Protein AF-A0A2S2PP26-F1 (afdb_monomer_lite)

Sequence (107 aa):
MTIEPKVSRFIDSWVHSSSPLDIDLDNATPIILPPLIWSESETIPLKMSVRNIGMTCNVDAEYSGPRPSLSGSILQYPYEFSSFHFHWGKSILPYTGFFGLLVLQYS

Radius of gyration: 18.11 Å; chains: 1; bounding box: 41×38×54 Å

Organism: Schizaphis graminum (NCBI:txid13262)

pLDDT: mean 79.17, std 19.78, range [33.59, 97.12]

Foldseek 3Di:
DDPDPPDPPPPPPPPPVDDDDDDDPVPDDDDDWWDKDKDCPVPDFPDKDWDDPVQWIKIAGHHPDDFIWIDTGPDPAIWGFGIKIWDFDDDPDPDGDIDIDTDTHGD

Secondary structure (DSSP, 8-state):
--------TTSTT----SS-----SSSPPP---PPEEEESTTPPPSEEEEEE-SSSEEEEEE-SSPPPEEEETT-SS-EEEEEEEEE-PPPSSS----EEEEEEEE-

Structure (mmCIF, N/CA/C/O backbone):
data_AF-A0A2S2PP26-F1
#
_entry.id   AF-A0A2S2PP26-F1
#
loop_
_atom_site.group_PDB
_atom_site.id
_atom_site.type_symbol
_atom_site.label_atom_id
_atom_site.label_alt_id
_atom_site.label_comp_id
_atom_site.label_asym_id
_atom_site.label_entity_id
_atom_site.label_seq_id
_atom_site.pdbx_PDB_ins_code
_atom_site.Cartn_x
_atom_site.Cartn_y
_atom_site.Cartn_z
_atom_site.occupancy
_atom_site.B_iso_or_equiv
_atom_site.auth_seq_id
_atom_site.auth_comp_id
_atom_site.auth_asym_id
_atom_site.auth_atom_id
_atom_site.pdbx_PDB_model_num
ATOM 1 N N . MET A 1 1 ? 26.205 -11.642 28.051 1.00 35.03 1 MET A N 1
ATOM 2 C CA . MET A 1 1 ? 26.729 -12.021 26.724 1.00 35.03 1 MET A CA 1
ATOM 3 C C . MET A 1 1 ? 25.522 -12.087 25.808 1.00 35.03 1 MET A C 1
ATOM 5 O O . MET A 1 1 ? 24.813 -13.082 25.807 1.00 35.03 1 MET A O 1
ATOM 9 N N . THR A 1 2 ? 25.178 -10.954 25.205 1.00 33.59 2 THR A N 1
ATOM 10 C CA . THR A 1 2 ? 23.952 -10.794 24.418 1.00 33.59 2 THR A CA 1
ATOM 11 C C . THR A 1 2 ? 24.263 -11.264 23.006 1.00 33.59 2 THR A C 1
ATOM 13 O O . THR A 1 2 ? 25.201 -10.768 22.387 1.00 33.59 2 THR A O 1
ATOM 16 N N . ILE A 1 3 ? 23.565 -12.297 22.544 1.00 43.53 3 ILE A N 1
ATOM 17 C CA . ILE A 1 3 ? 23.736 -12.820 21.192 1.00 43.53 3 ILE A CA 1
ATOM 18 C C . ILE A 1 3 ? 22.924 -11.900 20.283 1.00 43.53 3 ILE A C 1
ATOM 20 O O . ILE A 1 3 ? 21.702 -12.010 20.227 1.00 43.53 3 ILE A O 1
ATOM 24 N N . GLU A 1 4 ? 23.605 -10.963 19.629 1.00 41.06 4 GLU A N 1
ATOM 25 C CA . GLU A 1 4 ? 23.038 -10.179 18.531 1.00 41.06 4 GLU A CA 1
ATOM 26 C C . GLU A 1 4 ? 22.488 -11.151 17.471 1.00 41.06 4 GLU A C 1
ATOM 28 O O . GLU A 1 4 ? 23.216 -12.067 17.055 1.00 41.06 4 GLU A O 1
ATOM 33 N N . PRO A 1 5 ? 21.222 -11.017 17.035 1.00 44.06 5 PRO A N 1
ATOM 34 C CA . PRO A 1 5 ? 20.698 -11.860 15.977 1.00 44.06 5 PRO A CA 1
ATOM 35 C C . PRO A 1 5 ? 21.542 -11.627 14.726 1.00 44.06 5 PRO A C 1
ATOM 37 O O . PRO A 1 5 ? 21.715 -10.504 14.254 1.00 44.06 5 PRO A O 1
ATOM 40 N N . LYS A 1 6 ? 22.115 -12.714 14.210 1.00 40.72 6 LYS A N 1
ATOM 41 C CA . LYS A 1 6 ? 22.940 -12.718 13.005 1.00 40.72 6 LYS A CA 1
ATOM 42 C C . LYS A 1 6 ? 22.033 -12.371 11.824 1.00 40.72 6 LYS A C 1
ATOM 44 O O . LYS A 1 6 ? 21.429 -13.258 11.228 1.00 40.72 6 LYS A O 1
ATOM 49 N N . VAL A 1 7 ? 21.906 -11.077 11.531 1.00 50.81 7 VAL A N 1
ATOM 50 C CA . VAL A 1 7 ? 21.233 -10.575 10.332 1.00 50.81 7 VAL A CA 1
ATOM 51 C C . VAL A 1 7 ? 21.848 -11.313 9.148 1.00 50.81 7 VAL A C 1
ATOM 53 O O . VAL A 1 7 ? 23.071 -11.334 8.973 1.00 50.81 7 VAL A O 1
ATOM 56 N N . SER A 1 8 ? 21.019 -12.034 8.396 1.00 42.84 8 SER A N 1
ATOM 57 C CA . SER A 1 8 ? 21.489 -12.784 7.242 1.00 42.84 8 SER A CA 1
ATOM 58 C C . SER A 1 8 ? 22.081 -11.795 6.241 1.00 42.84 8 SER A C 1
ATOM 60 O O . SER A 1 8 ? 21.346 -11.014 5.642 1.00 42.84 8 SER A O 1
ATOM 62 N N . ARG A 1 9 ? 23.399 -11.880 6.031 1.00 43.78 9 ARG A N 1
ATOM 63 C CA . ARG A 1 9 ? 24.214 -11.135 5.046 1.00 43.78 9 ARG A CA 1
ATOM 64 C C . ARG A 1 9 ? 23.713 -11.184 3.588 1.00 43.78 9 ARG A C 1
ATOM 66 O O . ARG A 1 9 ? 24.391 -10.686 2.700 1.00 43.78 9 ARG A O 1
ATOM 73 N N . PHE A 1 10 ? 22.571 -11.808 3.323 1.00 44.31 10 PHE A N 1
ATOM 74 C CA . PHE A 1 10 ? 21.957 -11.902 2.002 1.00 44.31 10 PHE A CA 1
ATOM 75 C C . PHE A 1 10 ? 21.259 -10.608 1.555 1.00 44.31 10 PHE A C 1
ATOM 77 O O . PHE A 1 10 ? 21.026 -10.451 0.362 1.00 44.31 10 PHE A O 1
ATOM 84 N N . ILE A 1 11 ? 20.941 -9.684 2.470 1.00 51.38 11 ILE A N 1
ATOM 85 C CA . ILE A 1 11 ? 20.140 -8.487 2.150 1.00 51.38 11 ILE A CA 1
ATOM 86 C C . ILE A 1 11 ? 21.022 -7.281 1.760 1.00 51.38 11 ILE A C 1
ATOM 88 O O . ILE A 1 11 ? 20.616 -6.456 0.946 1.00 51.38 11 ILE A O 1
ATOM 92 N N . ASP A 1 12 ? 22.263 -7.209 2.248 1.00 50.91 12 ASP A N 1
ATOM 93 C CA . ASP A 1 12 ? 23.068 -5.979 2.163 1.00 50.91 12 ASP A CA 1
ATOM 94 C C . ASP A 1 12 ? 23.704 -5.720 0.781 1.00 50.91 12 ASP A C 1
ATOM 96 O O . ASP A 1 12 ? 24.094 -4.592 0.485 1.00 50.91 12 ASP A O 1
ATOM 100 N N . SER A 1 13 ? 23.822 -6.732 -0.089 1.00 48.97 13 SER A N 1
ATOM 101 C CA . SER A 1 13 ? 24.513 -6.597 -1.386 1.00 48.97 13 SER A CA 1
ATOM 102 C C . SER A 1 13 ? 23.616 -6.183 -2.557 1.00 48.97 13 SER A C 1
ATOM 104 O O . SER A 1 13 ? 24.128 -5.959 -3.650 1.00 48.97 13 SER A O 1
ATOM 106 N N . TRP A 1 14 ? 22.300 -6.091 -2.353 1.00 49.00 14 TRP A N 1
ATOM 107 C CA . TRP A 1 14 ? 21.308 -5.839 -3.411 1.00 49.00 14 TRP A CA 1
ATOM 108 C C . TRP A 1 14 ? 20.532 -4.536 -3.201 1.00 49.00 14 TRP A C 1
ATOM 110 O O . TRP A 1 14 ? 19.399 -4.391 -3.657 1.00 49.00 14 TRP A O 1
ATOM 120 N N . V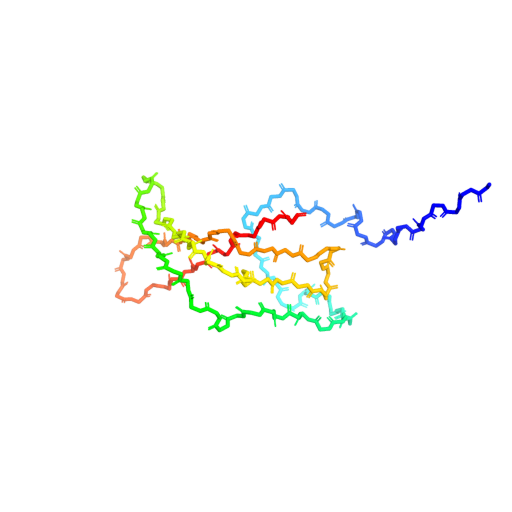AL A 1 15 ? 21.127 -3.573 -2.495 1.00 53.94 15 VAL A N 1
ATOM 121 C CA . VAL A 1 15 ? 20.512 -2.258 -2.296 1.00 53.94 15 VAL A CA 1
ATOM 122 C C . VAL A 1 15 ? 20.610 -1.467 -3.598 1.00 53.94 15 VAL A C 1
ATOM 124 O O . VAL A 1 15 ? 21.572 -0.739 -3.843 1.00 53.94 15 VAL A O 1
ATOM 127 N N . HIS A 1 16 ? 19.596 -1.600 -4.449 1.00 58.06 16 HIS A N 1
ATOM 128 C CA . HIS A 1 16 ? 19.367 -0.633 -5.511 1.00 58.06 16 HIS A CA 1
ATOM 129 C C . HIS A 1 16 ? 18.886 0.663 -4.845 1.00 58.06 16 HIS A C 1
ATOM 131 O O . HIS A 1 16 ? 17.818 0.705 -4.241 1.00 58.06 16 HIS A O 1
ATOM 137 N N . SER A 1 17 ? 19.689 1.725 -4.910 1.00 67.00 17 SER A N 1
ATOM 138 C CA . SER A 1 17 ? 19.420 2.982 -4.191 1.00 67.00 17 SER A CA 1
ATOM 139 C C . SER A 1 17 ? 18.348 3.865 -4.841 1.00 67.00 17 SER A C 1
ATOM 141 O O . SER A 1 17 ? 18.094 4.975 -4.373 1.00 67.00 17 SER A O 1
ATOM 143 N N . SER A 1 18 ? 17.718 3.398 -5.919 1.00 77.81 18 SER A N 1
ATOM 144 C CA . SER A 1 18 ? 16.717 4.151 -6.668 1.00 77.81 18 SER A CA 1
ATOM 145 C C . SER A 1 18 ? 15.605 3.243 -7.175 1.00 77.81 18 SER A C 1
ATOM 147 O O . SER A 1 18 ? 15.840 2.107 -7.576 1.00 77.81 18 SER A O 1
ATOM 149 N N . SER A 1 19 ? 14.395 3.784 -7.199 1.00 84.00 19 SER A N 1
ATOM 150 C CA . SER A 1 19 ? 13.205 3.204 -7.822 1.00 84.00 19 SER A CA 1
ATOM 151 C C . SER A 1 19 ? 12.583 4.263 -8.743 1.00 84.00 19 SER A C 1
ATOM 153 O O . SER A 1 19 ? 12.766 5.454 -8.471 1.00 84.00 19 SER A O 1
ATOM 155 N N . PRO A 1 20 ? 11.852 3.885 -9.808 1.00 87.31 20 PRO A N 1
ATOM 156 C CA . PRO A 1 20 ? 11.497 2.522 -10.236 1.00 87.31 20 PRO A CA 1
ATOM 157 C C . PRO A 1 20 ? 12.675 1.741 -10.852 1.00 87.31 20 PRO A C 1
ATOM 159 O O . PRO A 1 20 ? 13.712 2.327 -11.154 1.00 87.31 20 PRO A O 1
ATOM 162 N N . LEU A 1 21 ? 12.502 0.428 -11.040 1.00 86.44 21 LEU A N 1
ATOM 163 C CA . LEU A 1 21 ? 13.445 -0.450 -11.743 1.00 86.44 21 LEU A CA 1
ATOM 164 C C . LEU A 1 21 ? 12.713 -1.273 -12.809 1.00 86.44 21 LEU A C 1
ATOM 166 O O . LEU A 1 21 ? 11.541 -1.606 -12.626 1.00 86.44 21 LEU A O 1
ATOM 170 N N . ASP A 1 22 ? 13.400 -1.580 -13.908 1.00 88.62 22 ASP A N 1
ATOM 171 C CA . ASP A 1 22 ? 12.887 -2.493 -14.932 1.00 88.62 22 ASP A CA 1
ATOM 172 C C . ASP A 1 22 ? 13.097 -3.940 -14.468 1.00 88.62 22 ASP A C 1
ATOM 174 O O . ASP A 1 22 ? 14.223 -4.338 -14.159 1.00 88.62 22 ASP A O 1
ATOM 178 N N . ILE A 1 23 ? 12.008 -4.698 -14.323 1.00 87.12 23 ILE A N 1
ATOM 179 C CA . ILE A 1 23 ? 12.049 -6.064 -13.789 1.00 87.12 23 ILE A CA 1
ATOM 180 C C . ILE A 1 23 ? 12.203 -7.029 -14.961 1.00 87.12 23 ILE A C 1
ATOM 182 O O . ILE A 1 23 ? 11.231 -7.368 -15.633 1.00 87.12 23 ILE A O 1
ATOM 186 N N . ASP A 1 24 ? 13.425 -7.513 -15.155 1.00 91.50 24 ASP A N 1
ATOM 187 C CA . ASP A 1 24 ? 13.711 -8.597 -16.086 1.00 91.50 24 ASP A CA 1
ATOM 188 C C . ASP A 1 24 ? 13.371 -9.950 -15.443 1.00 91.50 24 ASP A C 1
ATOM 190 O O . ASP A 1 24 ? 14.083 -10.443 -14.563 1.00 91.50 24 ASP A O 1
ATOM 194 N N . LEU A 1 25 ? 12.255 -10.542 -15.873 1.00 89.62 25 LEU A N 1
ATOM 195 C CA . LEU A 1 25 ? 11.778 -11.823 -15.354 1.00 89.62 25 LEU A CA 1
ATOM 196 C C . LEU A 1 25 ? 12.673 -13.003 -15.754 1.00 89.62 25 LEU A C 1
ATOM 198 O O . LEU A 1 25 ? 12.710 -13.983 -15.011 1.00 89.62 25 LEU A O 1
ATOM 202 N N . ASP A 1 26 ? 13.411 -12.912 -16.864 1.00 94.62 26 ASP A N 1
ATOM 203 C CA . ASP A 1 26 ? 14.316 -13.979 -17.308 1.00 94.62 26 ASP A CA 1
ATOM 204 C C . ASP A 1 26 ? 15.588 -14.024 -16.447 1.00 94.62 26 ASP A C 1
ATOM 206 O O . ASP A 1 26 ? 16.186 -15.084 -16.256 1.00 94.62 26 ASP A O 1
ATOM 210 N N . ASN A 1 27 ? 15.974 -12.878 -15.880 1.00 92.00 27 ASN A N 1
ATOM 211 C CA . ASN A 1 27 ? 17.117 -12.737 -14.976 1.00 92.00 27 ASN A CA 1
ATOM 212 C C . ASN A 1 27 ? 16.722 -12.652 -13.489 1.00 92.00 27 ASN A C 1
ATOM 214 O O . ASN A 1 27 ? 17.585 -12.503 -12.617 1.00 92.00 27 ASN A O 1
ATOM 218 N N . ALA A 1 28 ? 15.432 -12.771 -13.168 1.00 90.69 28 ALA A N 1
ATOM 219 C CA . ALA A 1 28 ? 14.960 -12.781 -11.792 1.00 90.69 28 ALA A CA 1
ATOM 220 C C . ALA A 1 28 ? 15.386 -14.074 -11.076 1.00 90.69 28 ALA A C 1
ATOM 222 O O . ALA A 1 28 ? 15.136 -15.186 -11.540 1.00 90.69 28 ALA A O 1
ATOM 223 N N . THR A 1 29 ? 16.004 -13.941 -9.900 1.00 91.38 29 THR A N 1
ATOM 224 C CA . THR A 1 29 ? 16.355 -15.104 -9.072 1.00 91.38 29 THR A CA 1
ATOM 225 C C . THR A 1 29 ? 15.144 -15.534 -8.240 1.00 91.38 29 THR A C 1
ATOM 227 O O . THR A 1 29 ? 14.692 -14.757 -7.394 1.00 91.38 29 THR A O 1
ATOM 230 N N . PRO A 1 30 ? 14.614 -16.759 -8.420 1.00 90.00 30 PRO A N 1
ATOM 231 C CA . PRO A 1 30 ? 13.511 -17.240 -7.605 1.00 90.00 30 PRO A CA 1
ATOM 232 C C . PRO A 1 30 ? 13.985 -17.467 -6.169 1.00 90.00 30 PRO A C 1
ATOM 234 O O . PRO A 1 30 ? 15.008 -18.107 -5.922 1.00 90.00 30 PRO A O 1
ATOM 237 N N . ILE A 1 31 ? 13.205 -16.973 -5.214 1.00 90.50 31 ILE A N 1
ATOM 238 C CA . ILE A 1 31 ? 13.439 -17.166 -3.784 1.00 90.50 31 ILE A CA 1
ATOM 239 C C . ILE A 1 31 ? 12.203 -17.786 -3.141 1.00 90.50 31 ILE A C 1
ATOM 241 O O . ILE A 1 31 ? 11.071 -17.465 -3.500 1.00 90.50 31 ILE A O 1
ATOM 245 N N . ILE A 1 32 ? 12.421 -18.692 -2.188 1.00 93.56 32 ILE A N 1
ATOM 246 C CA . ILE A 1 32 ? 11.346 -19.274 -1.383 1.00 93.56 32 ILE A CA 1
ATOM 247 C C . ILE A 1 32 ? 11.206 -18.421 -0.131 1.00 93.56 32 ILE A C 1
ATOM 249 O O . ILE A 1 32 ? 12.139 -18.317 0.664 1.00 93.56 32 ILE A O 1
ATOM 253 N N . LEU A 1 33 ? 10.033 -17.823 0.039 1.00 91.81 33 LEU A N 1
ATOM 254 C CA . LEU A 1 33 ? 9.714 -16.959 1.166 1.00 91.81 33 LEU A CA 1
ATOM 255 C C . LEU A 1 33 ? 8.467 -17.467 1.891 1.00 91.81 33 LEU A C 1
ATOM 257 O O . LEU A 1 33 ? 7.623 -18.125 1.272 1.00 91.81 33 LEU A O 1
ATOM 261 N N . PRO A 1 34 ? 8.310 -17.137 3.185 1.00 93.62 34 PRO A N 1
ATOM 262 C CA . PRO A 1 34 ? 7.016 -17.232 3.845 1.00 93.62 34 PRO A CA 1
ATOM 263 C C . PRO A 1 34 ? 5.946 -16.455 3.058 1.00 93.62 34 PRO A C 1
ATOM 265 O O . PRO A 1 34 ? 6.277 -15.507 2.340 1.00 93.62 34 PRO A O 1
ATOM 268 N N . PRO A 1 35 ? 4.659 -16.807 3.197 1.00 95.62 35 PRO A N 1
ATOM 269 C CA . PRO A 1 35 ? 3.595 -16.081 2.518 1.00 95.62 35 PRO A CA 1
ATOM 270 C C . PRO A 1 35 ? 3.584 -14.601 2.924 1.00 95.62 35 PRO A C 1
ATOM 272 O O . PRO A 1 35 ? 3.878 -14.254 4.071 1.00 95.62 35 PRO A O 1
ATOM 275 N N . LEU A 1 36 ? 3.219 -13.735 1.975 1.00 96.12 36 LEU A N 1
ATOM 276 C CA . LEU A 1 36 ? 2.798 -12.371 2.283 1.00 96.12 36 LEU A CA 1
ATOM 277 C C . LEU A 1 36 ? 1.409 -12.444 2.925 1.00 96.12 36 LEU A C 1
ATOM 279 O O . LEU A 1 36 ? 0.478 -12.995 2.336 1.00 96.12 36 LEU A O 1
ATOM 283 N N . ILE A 1 37 ? 1.286 -11.908 4.131 1.00 97.12 37 ILE A N 1
ATOM 284 C CA . ILE A 1 37 ? 0.067 -11.956 4.932 1.00 97.12 37 ILE A CA 1
ATOM 285 C C . ILE A 1 37 ? -0.636 -10.609 4.810 1.00 97.12 37 ILE A C 1
ATOM 287 O O . ILE A 1 37 ? -0.064 -9.576 5.160 1.00 97.12 37 ILE A O 1
ATOM 291 N N . TRP A 1 38 ? -1.877 -10.653 4.333 1.00 96.75 38 TRP A N 1
ATOM 292 C CA . TRP A 1 38 ? -2.790 -9.518 4.276 1.00 96.75 38 TRP A CA 1
ATOM 293 C C . TRP A 1 38 ? -3.736 -9.607 5.466 1.00 96.75 38 TRP A C 1
ATOM 295 O O . TRP A 1 38 ? -4.486 -10.576 5.585 1.00 96.75 38 TRP A O 1
ATOM 305 N N . SER A 1 39 ? -3.696 -8.606 6.334 1.00 96.81 39 SER A N 1
ATOM 306 C CA . SER A 1 39 ? -4.586 -8.507 7.487 1.00 96.81 39 SER A CA 1
ATOM 307 C C . SER A 1 39 ? -5.521 -7.324 7.293 1.00 96.81 39 SER A C 1
ATOM 309 O O . SER A 1 39 ? -5.088 -6.265 6.838 1.00 96.81 39 SER A O 1
ATOM 311 N N . GLU A 1 40 ? -6.795 -7.496 7.648 1.00 96.06 40 GLU A N 1
ATOM 312 C CA . GLU A 1 40 ? -7.790 -6.413 7.632 1.00 96.06 40 GLU A CA 1
ATOM 313 C C . GLU A 1 40 ? -7.980 -5.758 6.244 1.00 96.06 40 GLU A C 1
ATOM 315 O O . GLU A 1 40 ? -8.390 -4.604 6.153 1.00 96.06 40 GLU A O 1
ATOM 320 N N . SER A 1 41 ? -7.682 -6.473 5.147 1.00 91.00 41 SER A N 1
ATOM 321 C CA . SER A 1 41 ? -7.757 -5.938 3.771 1.00 91.00 41 SER A CA 1
ATOM 322 C C . SER A 1 41 ? -9.167 -5.531 3.353 1.00 91.00 41 SER A C 1
ATOM 324 O O . SER A 1 41 ? -9.334 -4.609 2.561 1.00 91.00 41 SER A O 1
ATOM 326 N N . GLU A 1 42 ? -10.171 -6.207 3.910 1.00 92.56 42 GLU A N 1
ATOM 327 C CA . GLU A 1 42 ? -11.588 -5.960 3.641 1.00 92.56 42 GLU A CA 1
ATOM 328 C C . GLU A 1 42 ? -12.198 -4.930 4.600 1.00 92.56 42 GLU A C 1
ATOM 330 O O . GLU A 1 42 ? -13.398 -4.649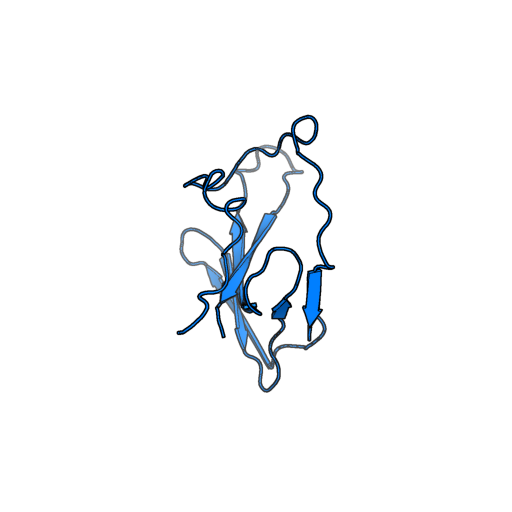 4.538 1.00 92.56 42 GLU A O 1
ATOM 335 N N . THR A 1 43 ? -11.398 -4.368 5.512 1.00 93.69 43 THR A N 1
ATOM 336 C CA . THR A 1 43 ? -11.890 -3.367 6.453 1.00 93.69 43 THR A CA 1
ATOM 337 C C . THR A 1 43 ? -12.247 -2.095 5.702 1.00 93.69 43 THR A C 1
ATOM 339 O O . THR A 1 43 ? -11.416 -1.463 5.052 1.00 93.69 43 THR A O 1
ATOM 342 N N . ILE A 1 44 ? -13.511 -1.696 5.817 1.00 93.12 44 ILE A N 1
ATOM 343 C CA . ILE A 1 44 ? -14.023 -0.490 5.175 1.00 93.12 44 ILE A CA 1
ATOM 344 C C . ILE A 1 44 ? -13.565 0.729 5.992 1.00 93.12 44 ILE A C 1
ATOM 346 O O . ILE A 1 44 ? -13.836 0.790 7.196 1.00 93.12 44 ILE A O 1
ATOM 350 N N . PRO A 1 45 ? -12.894 1.718 5.376 1.00 94.94 45 PRO A N 1
ATOM 351 C CA . PRO A 1 45 ? -12.492 2.927 6.078 1.00 94.94 45 PRO A CA 1
ATOM 352 C C . PRO A 1 45 ? -13.701 3.757 6.508 1.00 94.94 45 PRO A C 1
ATOM 354 O O . PRO A 1 45 ? -14.708 3.841 5.807 1.00 94.94 45 PRO A O 1
ATOM 357 N N . LEU A 1 46 ? -13.564 4.443 7.643 1.00 96.69 46 LEU A N 1
ATOM 358 C CA . LEU A 1 46 ? -14.554 5.407 8.128 1.00 96.69 46 LEU A CA 1
ATOM 359 C C . LEU A 1 46 ? -14.713 6.565 7.137 1.00 96.69 46 LEU A C 1
ATOM 361 O O . LEU A 1 46 ? -15.811 7.075 6.920 1.00 96.69 46 LEU A O 1
ATOM 365 N N . LYS A 1 47 ? -13.593 7.001 6.558 1.00 96.81 47 LYS A N 1
ATOM 366 C CA . LYS A 1 47 ? -13.543 8.110 5.614 1.00 96.81 47 LYS A CA 1
ATOM 367 C C . LYS A 1 47 ? -12.387 7.917 4.650 1.00 96.81 47 LYS A C 1
ATOM 369 O O . LYS A 1 47 ? -11.307 7.492 5.042 1.00 96.81 47 LYS A O 1
ATOM 374 N N . MET A 1 48 ? -12.601 8.302 3.399 1.00 96.25 48 MET A N 1
ATOM 375 C CA . MET A 1 48 ? -11.539 8.412 2.405 1.00 96.25 48 MET A CA 1
ATOM 376 C C . MET A 1 48 ? -11.477 9.835 1.875 1.00 96.25 48 MET A C 1
ATOM 378 O O . MET A 1 48 ? -12.498 10.514 1.752 1.00 96.25 48 MET A O 1
ATOM 382 N N . SER A 1 49 ? -10.271 10.289 1.553 1.00 96.00 49 SER A N 1
ATOM 383 C CA . SER A 1 49 ? -10.065 11.574 0.898 1.00 96.00 49 SER A CA 1
ATOM 384 C C . SER A 1 49 ? -9.162 11.409 -0.310 1.00 96.00 49 SER A C 1
ATOM 386 O O . SER A 1 49 ? -8.190 10.660 -0.271 1.00 96.00 49 SER A O 1
ATOM 388 N N . VAL A 1 50 ? -9.500 12.125 -1.378 1.00 95.81 50 VAL A N 1
ATOM 389 C CA . VAL A 1 50 ? -8.755 12.129 -2.633 1.00 95.81 50 VAL A CA 1
ATOM 390 C C . VAL A 1 50 ? -8.267 13.550 -2.869 1.00 95.81 50 VAL A C 1
ATOM 392 O O . VAL A 1 50 ? -9.070 14.484 -2.893 1.00 95.81 50 VAL A O 1
ATOM 395 N N . ARG A 1 51 ? -6.952 13.733 -3.002 1.00 95.12 51 ARG A N 1
ATOM 396 C CA . ARG A 1 51 ? -6.329 15.051 -3.169 1.00 95.12 51 ARG A CA 1
ATOM 397 C C . ARG A 1 51 ? -5.379 15.049 -4.358 1.00 95.12 51 ARG A C 1
ATOM 399 O O . ARG A 1 51 ? -4.435 14.266 -4.403 1.00 95.12 51 ARG A O 1
ATOM 406 N N . ASN A 1 52 ? -5.587 15.971 -5.294 1.00 94.44 52 ASN A N 1
ATOM 407 C CA . ASN A 1 52 ? -4.569 16.304 -6.285 1.00 94.44 52 ASN A CA 1
ATOM 408 C C . ASN A 1 52 ? -3.494 17.165 -5.606 1.00 94.44 52 ASN A C 1
ATOM 410 O O . ASN A 1 52 ? -3.783 18.282 -5.182 1.00 94.44 52 ASN A O 1
ATOM 414 N N . ILE A 1 53 ? -2.272 16.643 -5.498 1.00 91.81 53 ILE A N 1
ATOM 415 C CA . ILE A 1 53 ? -1.138 17.324 -4.853 1.00 91.81 53 ILE A CA 1
ATOM 416 C C . ILE A 1 53 ? -0.175 17.962 -5.869 1.00 91.81 53 ILE A C 1
ATOM 418 O O . ILE A 1 53 ? 0.997 18.180 -5.582 1.00 91.81 53 ILE A O 1
ATOM 422 N N . GLY A 1 54 ? -0.649 18.227 -7.088 1.00 90.38 54 GLY A N 1
ATOM 423 C CA . GLY A 1 54 ? 0.102 18.852 -8.180 1.00 90.38 54 GLY A CA 1
ATOM 424 C C . GLY A 1 54 ? 0.931 17.870 -9.010 1.00 90.38 54 GLY A C 1
ATOM 425 O O . GLY A 1 54 ? 1.030 18.033 -10.222 1.00 90.38 54 GLY A O 1
ATOM 426 N N . MET A 1 55 ? 1.482 16.830 -8.381 1.00 86.50 55 MET A N 1
ATOM 427 C CA . MET A 1 55 ? 2.295 15.801 -9.053 1.00 86.50 55 MET A CA 1
ATOM 428 C C . MET A 1 55 ? 1.555 14.473 -9.237 1.00 86.50 55 MET A C 1
ATOM 430 O O . MET A 1 55 ? 1.843 13.722 -10.163 1.00 86.50 55 MET A O 1
ATOM 434 N N . THR A 1 56 ? 0.614 14.170 -8.346 1.00 90.12 56 THR A N 1
ATOM 435 C CA . THR A 1 56 ? -0.169 12.933 -8.356 1.00 90.12 56 THR A CA 1
ATOM 436 C C . THR A 1 56 ? -1.516 13.161 -7.669 1.00 90.12 56 THR A C 1
ATOM 438 O O . THR A 1 56 ? -1.773 14.215 -7.081 1.00 90.12 56 THR A O 1
ATOM 441 N N . CYS A 1 57 ? -2.382 12.160 -7.748 1.00 90.88 57 CYS A N 1
ATOM 442 C CA . CYS A 1 57 ? -3.582 12.052 -6.946 1.00 90.88 57 CYS A CA 1
ATOM 443 C C . CYS A 1 57 ? -3.286 11.140 -5.749 1.00 90.88 57 CYS A C 1
ATOM 445 O O . CYS A 1 57 ? -3.072 9.945 -5.930 1.00 90.88 57 CYS A O 1
ATOM 447 N N . ASN A 1 58 ? -3.257 11.701 -4.541 1.00 92.38 58 ASN A N 1
ATOM 448 C CA . ASN A 1 58 ? -3.070 10.952 -3.302 1.00 92.38 58 ASN A CA 1
ATOM 449 C C . ASN A 1 58 ? -4.429 10.559 -2.716 1.00 92.38 58 ASN A C 1
ATOM 451 O O . ASN A 1 58 ? -5.345 11.385 -2.661 1.00 92.38 58 ASN A O 1
ATOM 455 N N . VAL A 1 59 ? -4.540 9.317 -2.262 1.00 93.38 59 VAL A N 1
ATOM 456 C CA . VAL A 1 59 ? -5.709 8.784 -1.569 1.00 93.38 59 VAL A CA 1
ATOM 457 C C . VAL A 1 59 ? -5.305 8.397 -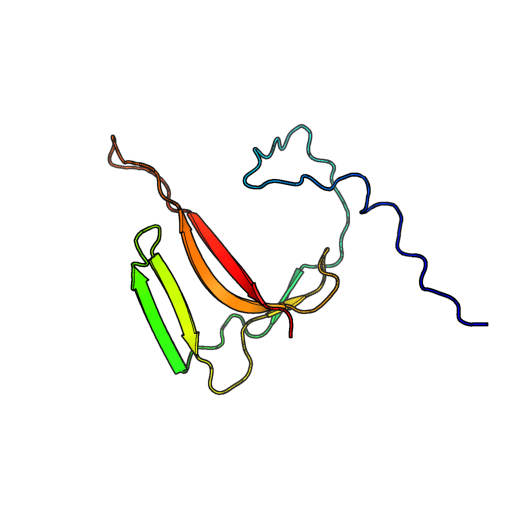0.158 1.00 93.38 59 VAL A C 1
ATOM 459 O O . VAL A 1 59 ? -4.427 7.560 0.034 1.00 93.38 59 VAL A O 1
ATOM 462 N N . ASP A 1 60 ? -5.974 8.995 0.820 1.00 94.00 60 ASP A N 1
ATOM 463 C CA . ASP A 1 60 ? -5.822 8.655 2.234 1.00 94.00 60 ASP A CA 1
ATOM 464 C C . ASP A 1 60 ? -7.107 8.024 2.750 1.00 94.00 60 ASP A C 1
ATOM 466 O O . ASP A 1 60 ? -8.206 8.370 2.298 1.00 94.00 60 ASP A O 1
ATOM 470 N N . ALA A 1 61 ? -6.966 7.148 3.739 1.00 94.44 61 ALA A N 1
ATOM 471 C CA . ALA A 1 61 ? -8.087 6.519 4.410 1.00 94.44 61 ALA A CA 1
ATOM 472 C C . ALA A 1 61 ? -7.929 6.611 5.932 1.00 94.44 61 ALA A C 1
ATOM 474 O O . ALA A 1 61 ? -6.860 6.362 6.490 1.00 94.44 61 ALA A O 1
ATOM 475 N N . GLU A 1 62 ? -9.014 6.982 6.598 1.00 94.88 62 GLU A N 1
ATOM 476 C CA . GLU A 1 62 ? -9.134 7.023 8.048 1.00 94.88 62 GLU A CA 1
ATOM 477 C C . GLU A 1 62 ? -9.953 5.809 8.497 1.00 94.88 62 GLU A C 1
ATOM 479 O O . GLU A 1 62 ? -11.027 5.542 7.957 1.00 94.88 62 GLU A O 1
ATOM 484 N N . TYR A 1 63 ? -9.463 5.091 9.504 1.00 94.56 63 TYR A N 1
ATOM 485 C CA . TYR A 1 63 ? -10.114 3.911 10.071 1.00 94.56 63 TYR A CA 1
ATOM 486 C C . TYR A 1 63 ? -10.460 4.186 11.534 1.00 94.56 63 TYR A C 1
ATOM 488 O O . TYR A 1 63 ? -9.649 4.745 12.270 1.00 94.56 63 TYR A O 1
ATOM 496 N N . SER A 1 64 ? -11.659 3.789 11.967 1.00 91.81 64 SER A N 1
ATOM 497 C CA . SER A 1 64 ? -12.069 3.834 13.381 1.00 91.81 64 SER A CA 1
ATOM 498 C C . SER A 1 64 ? -11.622 2.604 14.179 1.00 91.81 64 SER A C 1
ATOM 500 O O . SER A 1 64 ? -11.858 2.535 15.382 1.00 91.81 64 SER A O 1
ATOM 502 N N . GLY A 1 65 ? -11.033 1.619 13.502 1.00 88.94 65 GLY A N 1
ATOM 503 C CA . GLY A 1 65 ? -10.599 0.340 14.050 1.00 88.94 65 GLY A CA 1
ATOM 504 C C . GLY A 1 65 ? -9.303 -0.127 13.380 1.00 88.94 65 GLY A C 1
ATOM 505 O O . GLY A 1 65 ? -8.528 0.721 12.930 1.00 88.94 65 GLY A O 1
ATOM 506 N N . PRO A 1 66 ? -9.059 -1.448 13.312 1.00 91.56 66 PRO A N 1
ATOM 507 C CA . PRO A 1 66 ? -7.856 -2.006 12.703 1.00 91.56 66 PRO A CA 1
ATOM 508 C C . PRO A 1 66 ? -7.621 -1.479 11.283 1.00 91.56 66 PRO A C 1
ATOM 510 O O . PRO A 1 66 ? -8.557 -1.375 10.489 1.00 91.56 66 PRO A O 1
ATOM 513 N N . ARG A 1 67 ? -6.370 -1.131 10.970 1.00 94.75 67 ARG A N 1
ATOM 514 C CA . ARG A 1 67 ? -5.967 -0.697 9.629 1.00 94.75 67 ARG A CA 1
ATOM 515 C C . ARG A 1 67 ? -5.560 -1.909 8.790 1.00 94.75 67 ARG A C 1
ATOM 517 O O . ARG A 1 67 ? -4.940 -2.825 9.337 1.00 94.75 67 ARG A O 1
ATOM 524 N N . PRO A 1 68 ? -5.821 -1.895 7.469 1.00 96.12 68 PRO A N 1
ATOM 525 C CA . PRO A 1 68 ? -5.222 -2.863 6.563 1.00 96.12 68 PRO A CA 1
ATOM 526 C C . PRO A 1 68 ? -3.707 -2.885 6.755 1.00 96.12 68 PRO A C 1
ATOM 528 O O . PRO A 1 68 ? -3.081 -1.828 6.846 1.00 96.12 68 PRO A O 1
ATOM 531 N N . SER A 1 69 ? -3.116 -4.071 6.834 1.00 96.06 69 SER A N 1
ATOM 532 C CA . SER A 1 69 ? -1.678 -4.219 7.057 1.00 96.06 69 SER A CA 1
ATOM 533 C C . SER A 1 69 ? -1.085 -5.406 6.305 1.00 96.06 69 SER A C 1
ATOM 535 O O . SER A 1 69 ? -1.777 -6.368 5.961 1.00 96.06 69 SER A O 1
ATOM 537 N N . LEU A 1 70 ? 0.218 -5.313 6.038 1.00 96.56 70 LEU A N 1
ATOM 538 C CA . LEU A 1 70 ? 1.028 -6.358 5.421 1.00 96.56 70 LEU A CA 1
ATOM 539 C C . LEU A 1 70 ? 2.094 -6.853 6.389 1.00 96.56 70 LEU A C 1
ATOM 541 O O . LEU A 1 70 ? 2.760 -6.060 7.048 1.00 96.56 70 LEU A O 1
ATOM 545 N N . SER A 1 71 ? 2.300 -8.165 6.438 1.00 96.25 71 SER A N 1
ATOM 546 C CA . SER A 1 71 ? 3.397 -8.790 7.187 1.00 96.25 71 SER A CA 1
ATOM 547 C C . SER A 1 71 ? 3.886 -10.070 6.496 1.00 96.25 71 SER A C 1
ATOM 549 O O . SER A 1 71 ? 3.314 -10.502 5.495 1.00 96.25 71 SER A O 1
ATOM 551 N N . GLY A 1 72 ? 4.956 -10.685 7.005 1.00 94.88 72 GLY A N 1
ATOM 552 C CA . GLY A 1 72 ? 5.535 -11.896 6.411 1.00 94.88 72 GLY A CA 1
ATOM 553 C C . GLY A 1 72 ? 6.372 -11.618 5.157 1.00 94.88 72 GLY A C 1
ATOM 554 O O . GLY A 1 72 ? 6.805 -10.491 4.919 1.00 94.88 72 GLY A O 1
ATOM 555 N N . SER A 1 73 ? 6.612 -12.648 4.338 1.00 94.06 73 SER A N 1
ATOM 556 C CA . SER A 1 73 ? 7.506 -12.574 3.170 1.00 94.06 73 SER A CA 1
ATOM 557 C C . SER A 1 73 ? 8.874 -11.950 3.518 1.00 94.06 73 SER A C 1
ATOM 559 O O . SER A 1 73 ? 9.520 -12.383 4.471 1.00 94.06 73 SER A O 1
ATOM 561 N N . ILE A 1 74 ? 9.326 -10.950 2.756 1.00 91.94 74 ILE A N 1
ATOM 562 C CA . ILE A 1 74 ? 10.558 -10.183 2.993 1.00 91.94 74 ILE A CA 1
ATOM 563 C C . ILE A 1 74 ? 10.414 -9.070 4.043 1.00 91.94 74 ILE A C 1
ATOM 565 O O . ILE A 1 74 ? 11.397 -8.394 4.343 1.00 91.94 74 ILE A O 1
ATOM 569 N N . LEU A 1 75 ? 9.208 -8.818 4.562 1.00 91.88 75 LEU A N 1
ATOM 570 C CA . LEU A 1 75 ? 8.957 -7.692 5.460 1.00 91.88 75 LEU A CA 1
ATOM 571 C C . LEU A 1 75 ? 9.500 -8.006 6.856 1.00 91.88 75 LEU A C 1
ATOM 573 O O . LEU A 1 75 ? 9.125 -9.000 7.475 1.00 91.88 75 LEU A O 1
ATOM 577 N N . GLN A 1 76 ? 10.369 -7.132 7.368 1.00 90.38 76 GLN A N 1
ATOM 578 C CA . GLN A 1 76 ? 10.967 -7.297 8.696 1.00 90.38 76 GLN A CA 1
ATOM 579 C C . GLN A 1 76 ? 9.952 -7.072 9.829 1.00 90.38 76 GLN A C 1
ATOM 581 O O . GLN A 1 76 ? 10.103 -7.624 10.918 1.00 90.38 76 GLN A O 1
ATOM 586 N N . TYR A 1 77 ? 8.911 -6.283 9.557 1.00 91.69 77 TYR A N 1
ATOM 587 C CA . TYR A 1 77 ? 7.871 -5.888 10.501 1.00 91.69 77 TYR A CA 1
ATOM 588 C C . TYR A 1 77 ? 6.503 -5.860 9.809 1.00 91.69 77 TYR A C 1
ATOM 590 O O . TYR A 1 77 ? 6.446 -5.845 8.577 1.00 91.69 77 TYR A O 1
ATOM 598 N N . PRO A 1 78 ? 5.397 -5.848 10.567 1.00 91.62 78 PRO A N 1
ATOM 599 C CA . PRO A 1 78 ? 4.101 -5.463 10.034 1.00 91.62 78 PRO A CA 1
ATOM 600 C C . PRO A 1 78 ? 4.112 -3.996 9.590 1.00 91.62 78 PRO A C 1
ATOM 602 O O . PRO A 1 78 ? 4.681 -3.138 10.262 1.00 91.62 78 PRO A O 1
ATOM 605 N N . TYR A 1 79 ? 3.464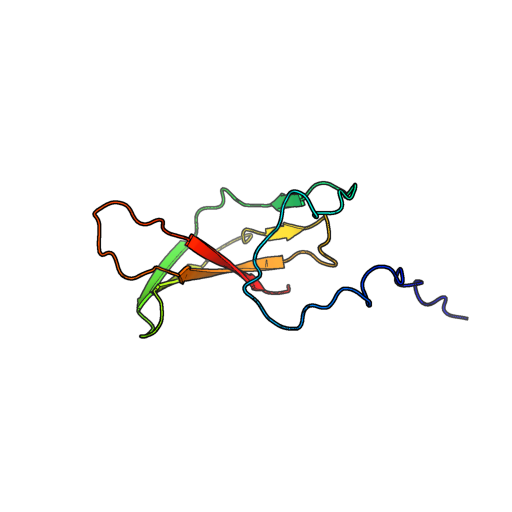 -3.713 8.468 1.00 95.75 79 TYR A N 1
ATOM 606 C CA . TYR A 1 79 ? 3.312 -2.369 7.930 1.00 95.75 79 TYR A CA 1
ATOM 607 C C . TYR A 1 79 ? 1.836 -2.060 7.734 1.00 95.75 79 TYR A C 1
ATOM 609 O O . TYR A 1 79 ? 1.124 -2.818 7.075 1.00 95.75 79 TYR A O 1
ATOM 617 N N . GLU A 1 80 ? 1.381 -0.939 8.277 1.00 95.31 80 GLU A N 1
ATOM 618 C CA . GLU A 1 80 ? -0.005 -0.502 8.169 1.00 95.31 80 GLU A CA 1
ATOM 619 C C . GLU A 1 80 ? -0.213 0.396 6.952 1.00 95.31 80 GLU A C 1
ATOM 621 O O . GLU A 1 80 ? 0.673 1.136 6.512 1.00 95.31 80 GLU A O 1
ATOM 626 N N . PHE A 1 81 ? -1.422 0.354 6.406 1.00 93.69 81 PHE A N 1
ATOM 627 C CA . PHE A 1 81 ? -1.845 1.243 5.343 1.00 93.69 81 PHE A CA 1
ATOM 628 C C . PHE A 1 81 ? -1.799 2.708 5.792 1.00 93.69 81 PHE A C 1
ATOM 630 O O . PHE A 1 81 ? -2.392 3.090 6.809 1.00 93.69 81 PHE A O 1
ATOM 637 N N . SER A 1 82 ? -1.159 3.541 4.970 1.00 91.94 82 SER A N 1
ATOM 638 C CA . SER A 1 82 ? -1.137 4.991 5.144 1.00 91.94 82 SER A CA 1
ATOM 639 C C . SER A 1 82 ? -1.888 5.701 4.023 1.00 91.94 82 SER A C 1
ATOM 641 O O . SER A 1 82 ? -2.912 6.344 4.265 1.00 91.94 82 SER A O 1
ATOM 643 N N . SER A 1 83 ? -1.408 5.546 2.790 1.00 92.94 83 SER A N 1
ATOM 644 C CA . SER A 1 83 ? -1.985 6.174 1.606 1.00 92.94 83 SER A CA 1
ATOM 645 C C . SER A 1 83 ? -1.627 5.390 0.346 1.00 92.94 83 SER A C 1
ATOM 647 O O . SER A 1 83 ? -0.850 4.439 0.374 1.00 92.94 83 SER A O 1
ATOM 649 N N . PHE A 1 84 ? -2.182 5.775 -0.794 1.00 92.19 84 PHE A N 1
ATOM 650 C CA . PHE A 1 84 ? -1.633 5.384 -2.089 1.00 92.19 84 PHE A CA 1
ATOM 651 C C . PHE A 1 84 ? -1.730 6.543 -3.068 1.00 92.19 84 PHE A C 1
ATOM 653 O O . PHE A 1 84 ? -2.551 7.449 -2.914 1.00 92.19 84 PHE A O 1
ATOM 660 N N . HIS A 1 85 ? -0.885 6.520 -4.087 1.00 91.75 85 HIS A N 1
ATOM 661 C CA . HIS A 1 85 ? -0.902 7.520 -5.145 1.00 91.75 85 HIS A CA 1
ATOM 662 C C . HIS A 1 85 ? -0.674 6.877 -6.506 1.00 91.75 85 HIS A C 1
ATOM 664 O O . HIS A 1 85 ? -0.323 5.705 -6.602 1.00 91.75 85 HIS A O 1
ATOM 670 N N . PHE A 1 86 ? -0.910 7.629 -7.573 1.00 87.25 86 PHE A N 1
ATOM 671 C CA . PHE A 1 86 ? -0.882 7.091 -8.930 1.00 87.25 86 PHE A CA 1
ATOM 672 C C . PHE A 1 86 ? 0.275 7.655 -9.747 1.00 87.25 86 PHE A C 1
ATOM 674 O O . PHE A 1 86 ? 0.625 8.831 -9.628 1.00 87.25 86 PHE A O 1
ATOM 681 N N . HIS A 1 87 ? 0.800 6.836 -10.651 1.00 87.19 87 HIS A N 1
ATOM 682 C CA . HIS A 1 87 ? 1.658 7.280 -11.742 1.00 87.19 87 HIS A CA 1
ATOM 683 C C . HIS A 1 87 ? 0.972 6.957 -13.069 1.00 87.19 87 HIS A C 1
ATOM 685 O O . HIS A 1 87 ? 0.451 5.858 -13.263 1.00 87.19 87 HIS A O 1
ATOM 691 N N . TRP A 1 88 ? 0.958 7.920 -13.987 1.00 84.88 88 TRP A N 1
ATOM 692 C CA . TRP A 1 88 ? 0.366 7.749 -15.310 1.00 84.88 88 TRP A CA 1
ATOM 693 C C . TRP A 1 88 ? 1.213 8.439 -16.377 1.00 84.88 88 TRP A C 1
ATOM 695 O O . TRP A 1 88 ? 1.843 9.470 -16.137 1.00 84.88 88 TRP A O 1
ATOM 705 N N . GLY A 1 89 ? 1.234 7.851 -17.572 1.00 80.94 89 GLY A N 1
ATOM 706 C CA . GLY A 1 89 ? 1.872 8.436 -18.747 1.00 80.94 89 GLY A CA 1
ATOM 707 C C . GLY A 1 89 ? 0.945 9.402 -19.483 1.00 80.94 89 GLY A C 1
ATOM 708 O O . GLY A 1 89 ? -0.273 9.407 -19.293 1.00 80.94 89 GLY A O 1
ATOM 709 N N . LYS A 1 90 ? 1.517 10.209 -20.379 1.00 77.38 90 LYS A N 1
ATOM 710 C CA . LYS A 1 90 ? 0.725 10.993 -21.329 1.00 77.38 90 LYS A CA 1
ATOM 711 C C . LYS A 1 90 ? 0.118 10.046 -22.364 1.00 77.38 90 LYS A C 1
ATOM 713 O O . LYS A 1 90 ? 0.845 9.378 -23.094 1.00 77.38 90 LYS A O 1
ATOM 718 N N . SER A 1 91 ? -1.208 10.013 -22.446 1.00 62.66 91 SER A N 1
ATOM 719 C CA . SER A 1 91 ? -1.904 9.262 -23.489 1.00 62.66 91 SER A CA 1
ATOM 720 C C . SER A 1 91 ? -1.722 9.959 -24.844 1.00 62.66 91 SER A C 1
ATOM 722 O O . SER A 1 91 ? -2.031 11.143 -24.992 1.00 62.66 91 SER A O 1
ATOM 724 N N . ILE A 1 92 ? -1.199 9.225 -25.828 1.00 57.81 92 ILE A N 1
ATOM 725 C CA . ILE A 1 92 ? -1.289 9.571 -27.260 1.00 57.81 92 ILE A CA 1
ATOM 726 C C . ILE A 1 92 ? -2.285 8.617 -27.963 1.00 57.81 92 ILE A C 1
ATOM 728 O O . ILE A 1 92 ? -2.692 8.863 -29.093 1.00 57.81 92 ILE A O 1
ATOM 732 N N . LEU A 1 93 ? -2.739 7.555 -27.279 1.00 53.03 93 LEU A N 1
ATOM 733 C CA . LEU A 1 93 ? -3.699 6.555 -27.760 1.00 53.03 93 LEU A CA 1
ATOM 734 C C . LEU A 1 93 ? -4.638 6.103 -26.619 1.00 53.03 93 LEU A C 1
ATOM 736 O O . LEU A 1 93 ? -4.220 6.118 -25.459 1.00 53.03 93 LEU A O 1
ATOM 740 N N . PRO A 1 94 ? -5.879 5.664 -26.920 1.00 55.19 94 PRO A N 1
ATOM 741 C CA . PRO A 1 94 ? -6.959 5.442 -25.941 1.00 55.19 94 PRO A CA 1
ATOM 742 C C . PRO A 1 94 ? -6.739 4.309 -24.919 1.00 55.19 94 PRO A C 1
ATOM 744 O O . PRO A 1 94 ? -7.600 4.092 -24.070 1.00 55.19 94 PRO A O 1
ATOM 747 N N . TYR A 1 95 ? -5.603 3.608 -24.955 1.00 51.62 95 TYR A N 1
ATOM 748 C CA . TYR A 1 95 ? -5.276 2.522 -24.032 1.00 51.62 95 TYR A CA 1
ATOM 749 C C . TYR A 1 95 ? -3.873 2.729 -23.453 1.00 51.62 95 TYR A C 1
ATOM 751 O O . TYR A 1 95 ? -2.883 2.252 -24.000 1.00 51.62 95 TYR A O 1
ATOM 759 N N . THR A 1 96 ? -3.770 3.453 -22.340 1.00 52.78 96 THR A N 1
ATOM 760 C CA . THR A 1 96 ? -2.547 3.491 -21.521 1.00 52.78 96 THR A CA 1
ATOM 761 C C . THR A 1 96 ? -2.894 3.142 -20.082 1.00 52.78 96 THR A C 1
ATOM 763 O O . THR A 1 96 ? -3.871 3.654 -19.541 1.00 52.78 96 THR A O 1
ATOM 766 N N . GLY A 1 97 ? -2.110 2.225 -19.509 1.00 55.22 97 GLY A N 1
ATOM 767 C CA . GLY A 1 97 ? -2.341 1.617 -18.202 1.00 55.22 97 GLY A CA 1
ATOM 768 C C . GLY A 1 97 ? -2.204 2.584 -17.028 1.00 55.22 97 GLY A C 1
ATOM 769 O O . GLY A 1 97 ? -1.463 3.567 -17.080 1.00 55.22 97 GLY A O 1
ATOM 770 N N . PHE A 1 98 ? -2.934 2.261 -15.965 1.00 51.78 98 PHE A N 1
ATOM 771 C CA . PHE A 1 98 ? -2.911 2.933 -14.673 1.00 51.78 98 PHE A CA 1
ATOM 772 C C . PHE A 1 98 ? -2.094 2.092 -13.693 1.00 51.78 98 PHE A C 1
ATOM 774 O O . PHE A 1 98 ? -2.350 0.896 -13.566 1.00 51.78 98 PHE A O 1
ATOM 781 N N . PHE A 1 99 ? -1.157 2.712 -12.975 1.00 55.00 99 PHE A N 1
ATOM 782 C CA . PHE A 1 99 ? -0.433 2.061 -11.884 1.00 55.00 99 PHE A CA 1
ATOM 783 C C . PHE A 1 99 ? -0.609 2.874 -10.598 1.00 55.00 99 PHE A C 1
ATOM 785 O O . PHE A 1 99 ? -0.334 4.076 -10.564 1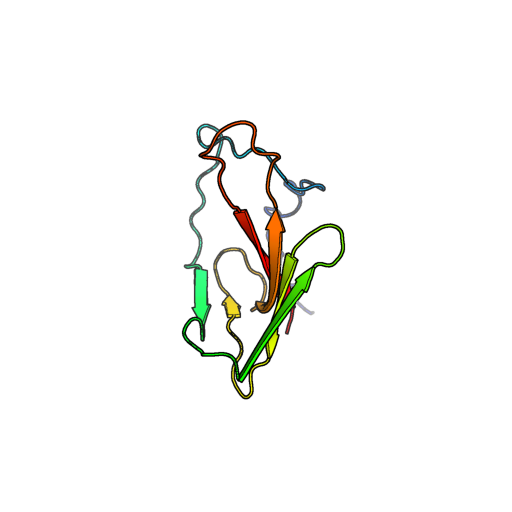.00 55.00 99 PHE A O 1
ATOM 792 N N . GLY A 1 100 ? -1.111 2.220 -9.550 1.00 52.19 100 GLY A N 1
ATOM 793 C CA . GLY A 1 100 ? -1.161 2.758 -8.191 1.00 52.19 100 GLY A CA 1
ATOM 794 C C . GLY A 1 100 ? 0.016 2.234 -7.371 1.00 52.19 100 GLY A C 1
ATOM 795 O O . GLY A 1 100 ? 0.338 1.051 -7.456 1.00 52.19 100 GLY A O 1
ATOM 796 N N . LEU A 1 101 ? 0.648 3.101 -6.583 1.00 63.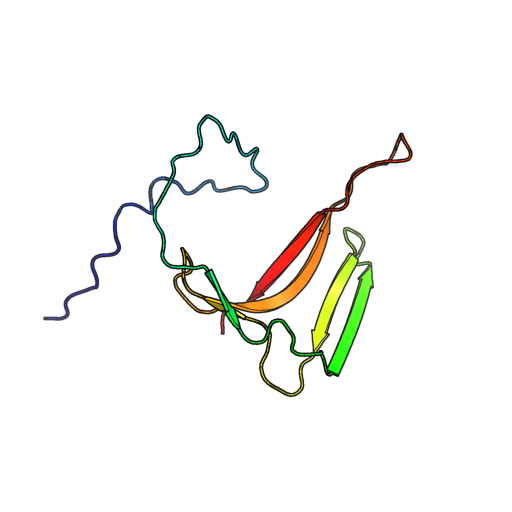53 101 LEU A N 1
ATOM 797 C CA . LEU A 1 101 ? 1.673 2.751 -5.605 1.00 63.53 101 LEU A CA 1
ATOM 798 C C . LEU A 1 101 ? 1.086 2.840 -4.196 1.00 63.53 101 LEU A C 1
ATOM 800 O O . LEU A 1 101 ? 0.646 3.908 -3.766 1.00 63.53 101 LEU A O 1
ATOM 804 N N . LEU A 1 102 ? 1.111 1.714 -3.484 1.00 64.38 102 LEU A N 1
ATOM 805 C CA . LEU A 1 102 ? 0.707 1.616 -2.086 1.00 64.38 102 LEU A CA 1
ATOM 806 C C . LEU A 1 102 ? 1.814 2.159 -1.177 1.00 64.38 102 LEU A C 1
ATOM 808 O O . LEU A 1 102 ? 2.949 1.688 -1.234 1.00 64.38 102 LEU A O 1
ATOM 812 N N . VAL A 1 103 ? 1.482 3.127 -0.326 1.00 70.69 103 VAL A N 1
ATOM 813 C CA . VAL A 1 103 ? 2.373 3.662 0.705 1.00 70.69 103 VAL A CA 1
ATOM 814 C C . VAL A 1 103 ? 1.963 3.074 2.049 1.00 70.69 103 VAL A C 1
ATOM 816 O O . VAL A 1 103 ? 0.855 3.291 2.548 1.00 70.69 103 VAL A O 1
ATOM 819 N N . LEU A 1 104 ? 2.887 2.331 2.645 1.00 65.88 104 LEU A N 1
ATOM 820 C CA . LEU A 1 104 ? 2.722 1.758 3.971 1.00 65.88 104 LEU A CA 1
ATOM 821 C C . LEU A 1 104 ? 3.574 2.525 4.981 1.00 65.88 104 LEU A C 1
ATOM 823 O O . LEU A 1 104 ? 4.653 3.018 4.649 1.00 65.88 104 LEU A O 1
ATOM 827 N N . GLN A 1 105 ? 3.093 2.620 6.214 1.00 50.81 105 GLN A N 1
ATOM 828 C CA . GLN A 1 105 ? 3.823 3.194 7.338 1.00 50.81 105 GLN A CA 1
ATOM 829 C C . GLN A 1 105 ? 4.142 2.107 8.366 1.00 50.81 105 GLN A C 1
ATOM 831 O O . GLN A 1 105 ? 3.408 1.133 8.519 1.00 50.81 105 GLN A O 1
ATOM 836 N N . TYR A 1 106 ? 5.283 2.264 9.033 1.00 43.97 106 TYR A N 1
ATOM 837 C CA . TYR A 1 106 ? 5.663 1.428 10.169 1.00 43.97 106 TYR A CA 1
ATOM 838 C C . TYR A 1 106 ? 4.733 1.718 11.359 1.00 43.97 106 TYR A C 1
ATOM 840 O O . TYR A 1 106 ? 4.378 2.881 11.565 1.00 43.97 106 TYR A O 1
ATOM 848 N N . SER A 1 107 ? 4.359 0.675 12.108 1.00 47.12 107 SER A N 1
ATOM 849 C CA . SER A 1 107 ? 3.519 0.759 13.315 1.00 47.12 107 SER A CA 1
ATOM 850 C C . SER A 1 107 ? 4.278 1.270 14.537 1.00 47.12 107 SER A C 1
ATOM 852 O O . SER A 1 107 ? 5.308 0.638 14.868 1.00 47.12 107 SER A O 1
#

InterPro domains:
  IPR001148 Alpha carbonic anhydrase domain [PF00194] (17-91)
  IPR001148 Alpha carbonic anhydrase domain [PS51144] (1-107)
  IPR036398 Alpha carbonic anhydrase domain superfamily [G3DSA:3.10.200.10] (11-94)
  IPR036398 Alpha carbonic anhydrase domain superfamily [SSF51069] (18-90)